Protein AF-A0A803PQ94-F1 (afdb_monomer_lite)

Structure (mmCIF, N/CA/C/O backbone):
data_AF-A0A803PQ94-F1
#
_entry.id   AF-A0A803PQ94-F1
#
loop_
_atom_site.group_PDB
_atom_site.id
_atom_site.type_symbol
_atom_site.label_atom_id
_atom_site.label_alt_id
_atom_site.label_comp_id
_atom_site.label_asym_id
_atom_site.label_entity_id
_atom_site.label_seq_id
_atom_site.pdbx_PDB_ins_code
_atom_site.Cartn_x
_atom_site.Cartn_y
_atom_site.Cartn_z
_atom_site.occupancy
_atom_site.B_iso_or_equiv
_atom_site.auth_seq_id
_atom_site.auth_comp_id
_atom_site.auth_asym_id
_atom_site.auth_atom_id
_atom_site.pdbx_PDB_model_num
ATOM 1 N N . MET A 1 1 ? -10.144 -3.568 -1.773 1.00 89.94 1 MET A N 1
ATOM 2 C CA . MET A 1 1 ? -9.551 -3.354 -0.431 1.00 89.94 1 MET A CA 1
ATOM 3 C C . MET A 1 1 ? -10.478 -2.644 0.558 1.00 89.94 1 MET A C 1
ATOM 5 O O . MET A 1 1 ? -10.658 -3.174 1.640 1.00 89.94 1 MET A O 1
ATOM 9 N N . ILE A 1 2 ? -11.116 -1.509 0.232 1.00 94.25 2 ILE A N 1
ATOM 10 C CA . ILE A 1 2 ? -11.909 -0.751 1.232 1.00 94.25 2 ILE A CA 1
ATOM 11 C C . ILE A 1 2 ? -13.192 -1.451 1.688 1.00 94.25 2 ILE A C 1
ATOM 13 O O . ILE A 1 2 ? -13.470 -1.479 2.880 1.00 94.25 2 ILE A O 1
ATOM 17 N N . GLU A 1 3 ? -13.957 -2.066 0.786 1.00 95.75 3 GLU A N 1
ATOM 18 C CA . GLU A 1 3 ? -15.158 -2.810 1.200 1.00 95.75 3 GLU A CA 1
ATOM 19 C C . GLU A 1 3 ? -14.808 -4.033 2.068 1.00 95.75 3 GLU A C 1
ATOM 21 O O . GLU A 1 3 ? -15.509 -4.327 3.032 1.00 95.75 3 GLU A O 1
ATOM 26 N N . LEU A 1 4 ? -13.662 -4.679 1.810 1.00 95.56 4 LEU A N 1
ATOM 27 C CA . LEU A 1 4 ? -13.120 -5.713 2.697 1.00 95.56 4 LEU A CA 1
ATOM 28 C C . LEU A 1 4 ? -12.785 -5.134 4.078 1.00 95.56 4 LEU A C 1
ATOM 30 O O . LEU A 1 4 ? -13.123 -5.740 5.088 1.00 95.56 4 LEU A O 1
ATOM 34 N N . SER A 1 5 ? -12.180 -3.944 4.139 1.00 96.19 5 SER A N 1
ATOM 35 C CA . SER A 1 5 ? -11.936 -3.250 5.407 1.00 96.19 5 SER A CA 1
ATOM 36 C C . SER A 1 5 ? -13.231 -3.007 6.184 1.00 96.19 5 SER A C 1
ATOM 38 O O . SER A 1 5 ? -13.278 -3.259 7.386 1.00 96.19 5 SER A O 1
ATOM 40 N N . LYS A 1 6 ? -14.303 -2.572 5.509 1.00 97.12 6 LYS A N 1
ATOM 41 C CA . LYS A 1 6 ? -15.617 -2.397 6.146 1.00 97.12 6 LYS A CA 1
ATOM 42 C C . LYS A 1 6 ? -16.155 -3.718 6.690 1.00 97.12 6 LYS A C 1
ATOM 44 O O . LYS A 1 6 ? -16.591 -3.753 7.834 1.00 97.12 6 LYS A O 1
ATOM 49 N N . LEU A 1 7 ? -16.064 -4.798 5.913 1.00 97.75 7 LEU A N 1
ATOM 50 C CA . LEU A 1 7 ? -16.484 -6.132 6.348 1.00 97.75 7 LEU A CA 1
ATOM 51 C C . LEU A 1 7 ? -15.672 -6.635 7.554 1.00 97.75 7 LEU A C 1
ATOM 53 O O . LEU A 1 7 ? -16.225 -7.200 8.489 1.00 97.75 7 LEU A O 1
ATOM 57 N N . ILE A 1 8 ? -14.361 -6.395 7.594 1.00 96.81 8 ILE A N 1
ATOM 58 C CA . ILE A 1 8 ? -13.544 -6.743 8.767 1.00 96.81 8 ILE A CA 1
ATOM 59 C C . ILE A 1 8 ? -14.055 -5.999 10.006 1.00 96.81 8 ILE A C 1
ATOM 61 O O . ILE A 1 8 ? -14.176 -6.599 11.072 1.00 96.81 8 ILE A O 1
ATOM 65 N N . LEU A 1 9 ? -14.405 -4.718 9.870 1.00 96.75 9 LEU A N 1
ATOM 66 C CA . LEU A 1 9 ? -14.915 -3.911 10.979 1.00 96.75 9 LEU A CA 1
ATOM 67 C C . LEU A 1 9 ? -16.307 -4.341 11.459 1.00 96.75 9 LEU A C 1
ATOM 69 O O . LEU A 1 9 ? -16.607 -4.132 12.633 1.00 96.75 9 LEU A O 1
ATOM 73 N N . THR A 1 10 ? -17.136 -4.983 10.625 1.00 97.69 10 THR A N 1
ATOM 74 C CA . THR A 1 10 ? -18.419 -5.537 11.101 1.00 97.69 10 THR A CA 1
ATOM 75 C C . THR A 1 10 ? -18.217 -6.724 12.038 1.00 97.69 10 THR A C 1
ATOM 77 O O . THR A 1 10 ? -19.013 -6.921 12.951 1.00 97.69 10 THR A O 1
ATOM 80 N N . HIS A 1 11 ? -17.149 -7.503 11.845 1.00 97.12 11 HIS A N 1
ATOM 81 C CA . HIS A 1 11 ? -16.813 -8.642 12.708 1.00 97.12 11 HIS A CA 1
ATOM 82 C C . HIS A 1 11 ? -15.859 -8.272 13.855 1.00 97.12 11 HIS A C 1
ATOM 84 O O . HIS A 1 11 ? -15.885 -8.901 14.913 1.00 97.12 11 HIS A O 1
ATOM 90 N N . HIS A 1 12 ? -15.034 -7.241 13.666 1.00 96.44 12 HIS A N 1
ATOM 91 C CA . HIS A 1 12 ? -14.013 -6.796 14.614 1.00 96.44 12 HIS A CA 1
ATOM 92 C C . HIS A 1 12 ? -14.044 -5.266 14.791 1.00 96.44 12 HIS A C 1
ATOM 94 O O . HIS A 1 12 ? -13.125 -4.570 14.354 1.00 96.44 12 HIS A O 1
ATOM 100 N N . PRO A 1 13 ? -15.073 -4.715 15.463 1.00 95.94 13 PRO A N 1
ATOM 101 C CA . PRO A 1 13 ? -15.300 -3.267 15.539 1.00 95.94 13 PRO A CA 1
ATOM 102 C C . PRO A 1 13 ? -14.226 -2.497 16.321 1.00 95.94 13 PRO A C 1
ATOM 104 O O . PRO A 1 13 ? -14.119 -1.282 16.192 1.00 95.94 13 PRO A O 1
ATOM 107 N N . THR A 1 14 ? -13.416 -3.184 17.130 1.00 95.31 14 THR A N 1
ATOM 108 C CA . THR A 1 14 ? -12.309 -2.582 17.889 1.00 95.31 14 THR A CA 1
ATOM 109 C C . THR A 1 14 ? -11.019 -2.454 17.080 1.00 95.31 14 THR A C 1
ATOM 111 O O . THR A 1 14 ? -10.038 -1.898 17.577 1.00 95.31 14 THR A O 1
ATOM 114 N N . PHE A 1 15 ? -10.974 -2.980 15.853 1.00 95.31 15 PHE A N 1
ATOM 115 C CA . PHE A 1 15 ? -9.787 -2.882 15.011 1.00 95.31 15 PHE A CA 1
ATOM 116 C C . PHE A 1 15 ? -9.656 -1.486 14.400 1.00 95.31 15 PHE A C 1
ATOM 118 O O . PHE A 1 15 ? -10.633 -0.823 14.060 1.00 95.31 15 PHE A O 1
ATOM 125 N N . SER A 1 16 ? -8.406 -1.065 14.213 1.00 96.25 16 SER A N 1
ATOM 126 C CA . SER A 1 16 ? -8.054 0.053 13.342 1.00 96.25 16 SER A CA 1
ATOM 127 C C . SER A 1 16 ? -7.423 -0.514 12.078 1.00 96.25 16 SER A C 1
ATOM 129 O O . SER A 1 16 ? -6.584 -1.414 12.145 1.00 96.25 16 SER A O 1
ATOM 131 N N . ILE A 1 17 ? -7.798 0.034 10.929 1.00 97.44 17 ILE A N 1
ATOM 132 C CA . ILE A 1 17 ? -7.306 -0.378 9.617 1.00 97.44 17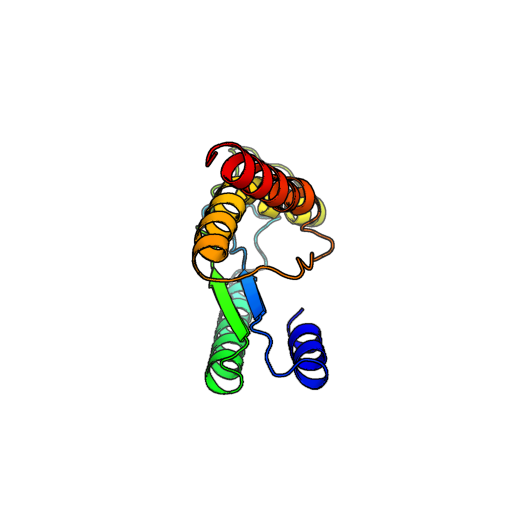 ILE A CA 1
ATOM 133 C C . ILE A 1 17 ? -6.480 0.765 9.038 1.00 97.44 17 ILE A C 1
ATOM 135 O O . ILE A 1 17 ? -6.965 1.885 8.911 1.00 97.44 17 ILE A O 1
ATOM 139 N N . ASN A 1 18 ? -5.230 0.479 8.682 1.00 96.88 18 ASN A N 1
ATOM 140 C CA . ASN A 1 18 ? -4.351 1.422 7.999 1.00 96.88 18 ASN A CA 1
ATOM 141 C C . ASN A 1 18 ? -4.256 1.011 6.528 1.00 96.88 18 ASN A C 1
ATOM 143 O O . ASN A 1 18 ? -3.684 -0.028 6.207 1.00 96.88 18 ASN A O 1
ATOM 147 N N . VAL A 1 19 ? -4.848 1.811 5.648 1.00 96.81 19 VAL A N 1
ATOM 148 C CA . VAL A 1 19 ? -4.783 1.643 4.197 1.00 96.81 19 VAL A CA 1
ATOM 149 C C . VAL A 1 19 ? -3.590 2.431 3.687 1.00 96.81 19 VAL A C 1
ATOM 151 O O . VAL A 1 19 ? -3.552 3.656 3.798 1.00 96.81 19 VAL A O 1
ATOM 154 N N . VAL A 1 20 ? -2.624 1.723 3.117 1.00 95.75 20 VAL A N 1
ATOM 155 C CA . VAL A 1 20 ? -1.444 2.326 2.500 1.00 95.75 20 VAL A CA 1
ATOM 156 C C . VAL A 1 20 ? -1.714 2.519 1.011 1.00 95.75 20 VAL A C 1
ATOM 158 O O . VAL A 1 20 ? -2.127 1.583 0.329 1.00 95.75 20 VAL A O 1
ATOM 161 N N . ILE A 1 21 ? -1.510 3.737 0.517 1.00 94.12 21 ILE A N 1
ATOM 162 C CA . ILE A 1 21 ? -1.715 4.112 -0.881 1.00 94.12 21 ILE A CA 1
ATOM 163 C C . ILE A 1 21 ? -0.356 4.393 -1.515 1.0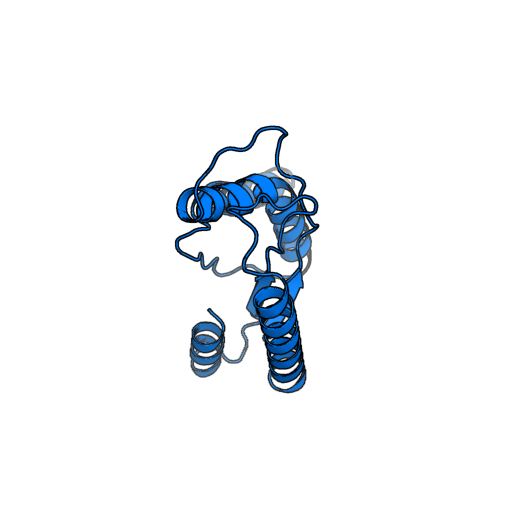0 94.12 21 ILE A C 1
ATOM 165 O O . ILE A 1 21 ? 0.405 5.238 -1.039 1.00 94.12 21 ILE A O 1
ATOM 169 N N . ILE A 1 22 ? -0.084 3.710 -2.623 1.00 91.56 22 ILE A N 1
ATOM 170 C CA . ILE A 1 22 ? 1.054 3.992 -3.496 1.00 91.56 22 ILE A CA 1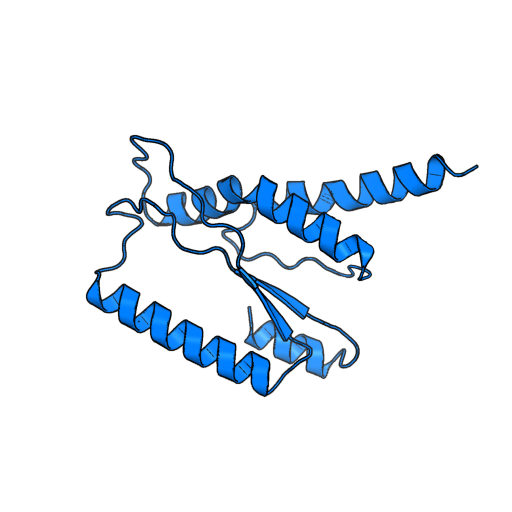
ATOM 171 C C . ILE A 1 22 ? 0.554 4.899 -4.620 1.00 91.56 22 ILE A C 1
ATOM 173 O O . ILE A 1 22 ? -0.358 4.540 -5.363 1.00 91.56 22 ILE A O 1
ATOM 177 N N . GLY A 1 23 ? 1.113 6.106 -4.693 1.00 87.19 23 GLY A N 1
ATOM 178 C CA . GLY A 1 23 ? 0.793 7.076 -5.737 1.00 87.19 23 GLY A CA 1
ATOM 179 C C . GLY A 1 23 ? 1.492 6.774 -7.062 1.00 87.19 23 GLY A C 1
ATOM 180 O O . GLY A 1 23 ? 2.394 5.939 -7.140 1.00 87.19 23 GLY A O 1
ATOM 181 N N . LEU A 1 24 ? 1.094 7.504 -8.107 1.00 85.81 24 LEU A N 1
ATOM 182 C CA . LEU A 1 24 ? 1.808 7.488 -9.382 1.00 85.81 24 LEU A CA 1
ATOM 183 C C . LEU A 1 24 ? 3.248 7.998 -9.200 1.00 85.81 24 LEU A C 1
ATOM 185 O O . LEU A 1 24 ? 3.469 8.899 -8.391 1.00 85.81 24 LEU A O 1
ATOM 189 N N . PRO A 1 25 ? 4.221 7.473 -9.962 1.00 88.19 25 PRO A N 1
ATOM 190 C CA . PRO A 1 25 ? 5.579 7.999 -9.958 1.00 88.19 25 PRO A CA 1
ATOM 191 C C . PRO A 1 25 ? 5.646 9.473 -10.373 1.00 88.19 25 PRO A C 1
ATOM 193 O O . PRO A 1 25 ? 4.809 9.953 -11.137 1.00 88.19 25 PRO A O 1
ATOM 196 N N . ALA A 1 26 ? 6.700 10.168 -9.943 1.00 88.12 26 ALA A N 1
ATOM 197 C CA . ALA A 1 26 ? 6.960 11.566 -10.303 1.00 88.12 26 ALA A CA 1
ATOM 198 C C . ALA A 1 26 ? 7.194 11.776 -11.807 1.00 88.12 26 ALA A C 1
ATOM 200 O O . ALA A 1 26 ? 6.914 12.841 -12.353 1.00 88.12 26 ALA A O 1
ATOM 201 N N . ASN A 1 27 ? 7.726 10.751 -12.465 1.00 87.25 27 ASN A N 1
ATOM 202 C CA . ASN A 1 27 ? 8.077 10.708 -13.876 1.00 87.25 27 ASN A CA 1
ATOM 203 C C . ASN A 1 27 ? 7.375 9.510 -14.547 1.00 87.25 27 ASN A C 1
ATOM 205 O O . ASN A 1 27 ? 8.021 8.506 -14.858 1.00 87.25 27 ASN A O 1
ATOM 209 N N . PRO A 1 28 ? 6.046 9.563 -14.737 1.00 78.44 28 PRO A N 1
ATOM 210 C CA . PRO A 1 28 ? 5.315 8.438 -15.299 1.00 78.44 28 PRO A CA 1
ATOM 211 C C . PRO A 1 28 ? 5.729 8.206 -16.759 1.00 78.44 28 PRO A C 1
ATOM 213 O O . PRO A 1 28 ? 5.845 9.144 -17.549 1.00 78.44 28 PRO A O 1
ATOM 216 N N . THR A 1 29 ? 5.938 6.944 -17.131 1.00 79.44 29 THR A N 1
ATOM 217 C CA . THR A 1 29 ? 6.093 6.546 -18.537 1.00 79.44 29 THR A CA 1
ATOM 218 C C . THR A 1 29 ? 4.734 6.577 -19.239 1.00 79.44 29 THR A C 1
ATOM 220 O O . THR A 1 29 ? 3.697 6.530 -18.584 1.00 79.44 29 THR A O 1
ATOM 223 N N . ALA A 1 30 ? 4.704 6.589 -20.576 1.00 74.19 30 ALA A N 1
ATOM 224 C CA . ALA A 1 30 ? 3.443 6.497 -21.323 1.00 74.19 30 ALA A CA 1
ATOM 225 C C . ALA A 1 30 ? 2.637 5.225 -20.979 1.00 74.19 30 ALA A C 1
ATOM 227 O O . ALA A 1 30 ? 1.414 5.259 -20.982 1.00 74.19 30 ALA A O 1
ATOM 228 N N . ALA A 1 31 ? 3.318 4.128 -20.625 1.00 72.50 31 ALA A N 1
ATOM 229 C CA . ALA A 1 31 ? 2.686 2.892 -20.160 1.00 72.50 31 ALA A CA 1
ATOM 230 C C . ALA A 1 31 ? 2.152 2.987 -18.716 1.00 72.50 31 ALA A C 1
ATOM 232 O O . ALA A 1 31 ? 1.184 2.310 -18.381 1.00 72.50 31 ALA A O 1
ATOM 233 N N . ALA A 1 32 ? 2.751 3.837 -17.871 1.00 66.81 32 ALA A N 1
ATOM 234 C CA . ALA A 1 32 ? 2.253 4.150 -16.527 1.00 66.81 32 ALA A CA 1
ATOM 235 C C . ALA A 1 32 ? 1.167 5.244 -16.533 1.00 66.81 32 ALA A C 1
ATOM 237 O O . ALA A 1 32 ? 0.424 5.397 -15.564 1.00 66.81 32 ALA A O 1
ATOM 238 N N . ALA A 1 33 ? 1.093 6.041 -17.600 1.00 63.91 33 ALA A N 1
ATOM 239 C CA . ALA A 1 33 ? 0.176 7.159 -17.728 1.00 63.91 33 ALA A CA 1
ATOM 240 C C . ALA A 1 33 ? -1.147 6.707 -18.363 1.00 63.91 33 ALA A C 1
ATOM 242 O O . ALA A 1 33 ? -1.262 6.543 -19.574 1.00 63.91 33 ALA A O 1
ATOM 243 N N . THR A 1 34 ? -2.198 6.581 -17.553 1.00 60.38 34 THR A N 1
ATOM 244 C CA . THR A 1 34 ? -3.574 6.653 -18.076 1.00 60.38 34 THR A CA 1
ATOM 245 C C . THR A 1 34 ? -3.811 8.024 -18.728 1.00 60.38 34 THR A C 1
ATOM 247 O O . THR A 1 34 ? -3.246 9.006 -18.232 1.00 60.38 34 THR A O 1
ATOM 250 N N . PRO A 1 35 ? -4.644 8.137 -19.786 1.00 56.84 35 PRO A N 1
ATOM 251 C CA . PRO A 1 35 ? -4.872 9.400 -20.493 1.00 56.84 35 PRO A CA 1
ATOM 252 C C . PRO A 1 35 ? -5.151 10.559 -19.524 1.00 56.84 35 PRO A C 1
ATOM 254 O O . PRO A 1 35 ? -5.908 10.403 -18.569 1.00 56.84 35 PRO A O 1
ATOM 257 N N . VAL A 1 36 ? -4.510 11.710 -19.749 1.00 54.50 36 VAL A N 1
ATOM 258 C CA . VAL A 1 36 ? -4.383 12.839 -18.795 1.00 54.50 36 VAL A CA 1
ATOM 259 C C . VAL A 1 36 ? -5.728 13.368 -18.269 1.00 54.50 36 VAL A C 1
ATOM 261 O O . VAL A 1 36 ? -5.846 13.801 -17.125 1.00 54.50 36 VAL A O 1
ATOM 264 N N . ASN A 1 37 ? -6.764 13.309 -19.094 1.00 51.38 37 ASN A N 1
ATOM 265 C CA . ASN A 1 37 ? -8.143 13.646 -18.756 1.00 51.38 37 ASN A CA 1
ATOM 266 C C . ASN A 1 37 ? -8.792 12.585 -17.850 1.00 51.38 37 ASN A C 1
ATOM 268 O O . ASN A 1 37 ? -9.431 12.924 -16.859 1.00 51.38 37 ASN A O 1
ATOM 272 N N . THR A 1 38 ? -8.555 11.303 -18.114 1.00 54.53 38 THR A N 1
ATOM 273 C CA . THR A 1 38 ? -9.065 10.195 -17.296 1.00 54.53 38 THR A CA 1
ATOM 274 C C . THR A 1 38 ? -8.331 10.089 -15.955 1.00 54.53 38 THR A C 1
ATOM 276 O O . THR A 1 38 ? -8.954 9.808 -14.936 1.00 54.53 38 THR A O 1
ATOM 279 N N . SER A 1 39 ? -7.024 10.365 -15.914 1.00 60.72 39 SER A N 1
ATOM 280 C CA . SER A 1 39 ? -6.220 10.298 -14.683 1.00 60.72 39 SER A CA 1
ATOM 281 C C . SER A 1 39 ? -6.572 11.406 -13.685 1.00 60.72 39 SER A C 1
ATOM 283 O O . SER A 1 39 ? -6.637 11.165 -12.474 1.00 60.72 39 SER A O 1
ATOM 285 N N . LYS A 1 40 ? -6.883 12.614 -14.172 1.00 63.62 40 LYS A N 1
ATOM 286 C CA . LYS A 1 40 ? -7.350 13.724 -13.332 1.00 63.62 40 LYS A CA 1
ATOM 287 C C . LYS A 1 40 ? -8.734 13.445 -12.736 1.00 63.62 40 LYS A C 1
ATOM 289 O O . LYS A 1 40 ? -8.945 13.663 -11.544 1.00 63.62 40 LYS A O 1
ATOM 294 N N . ASP A 1 41 ? -9.650 12.891 -13.523 1.00 62.09 41 ASP A N 1
ATOM 295 C CA . ASP A 1 41 ? -10.985 12.548 -13.031 1.00 62.09 41 ASP A CA 1
ATOM 296 C C . ASP A 1 41 ? -10.941 11.373 -12.043 1.00 62.09 41 ASP A C 1
ATOM 298 O O . ASP A 1 41 ? -11.536 11.459 -10.965 1.00 62.09 41 ASP A O 1
ATOM 302 N N . ILE A 1 42 ? -10.157 10.326 -12.332 1.00 67.25 42 ILE A N 1
ATOM 303 C CA . ILE A 1 42 ? -9.943 9.189 -11.420 1.00 67.25 42 ILE A CA 1
ATOM 304 C C . ILE A 1 42 ? -9.297 9.645 -10.107 1.00 67.25 42 ILE A C 1
ATOM 306 O O . ILE A 1 42 ? -9.763 9.252 -9.035 1.00 67.25 42 ILE A O 1
ATOM 310 N N . SER A 1 43 ? -8.264 10.491 -10.157 1.00 74.75 43 SER A N 1
ATOM 311 C CA . SER A 1 43 ? -7.619 11.015 -8.943 1.00 74.75 43 SER A CA 1
ATOM 312 C C . SER A 1 43 ? -8.576 11.884 -8.121 1.00 74.75 43 SER A C 1
ATOM 314 O O . SER A 1 43 ? -8.641 11.728 -6.900 1.00 74.75 43 SER A O 1
ATOM 316 N N . SER A 1 44 ? -9.397 12.717 -8.769 1.00 80.69 44 SER A N 1
ATOM 317 C CA . SER A 1 44 ? -10.398 13.540 -8.079 1.00 80.69 44 SER A CA 1
ATOM 318 C C . SER A 1 44 ? -11.506 12.705 -7.421 1.00 80.69 44 SER A C 1
ATOM 320 O O . SER A 1 44 ? -11.892 12.972 -6.281 1.00 80.69 44 SER A O 1
ATOM 322 N N . ASN A 1 45 ? -11.988 11.658 -8.095 1.00 84.50 45 ASN A N 1
ATOM 323 C CA . ASN A 1 45 ? -13.017 10.768 -7.561 1.00 84.50 45 ASN A CA 1
ATOM 324 C C . ASN A 1 45 ? -12.471 9.901 -6.426 1.00 84.50 45 ASN A C 1
ATOM 326 O O . ASN A 1 45 ? -13.142 9.728 -5.407 1.00 84.50 45 ASN A O 1
ATOM 330 N N . SER A 1 46 ? -11.231 9.426 -6.557 1.00 86.56 46 SER A N 1
ATOM 331 C CA . SER A 1 46 ? -10.542 8.684 -5.499 1.00 86.56 46 SER A CA 1
ATOM 332 C C . SER A 1 46 ? -10.353 9.553 -4.256 1.00 86.56 46 SER A C 1
ATOM 334 O O . SER A 1 46 ? -10.653 9.108 -3.150 1.00 86.56 46 SER A O 1
ATOM 336 N N . ALA A 1 47 ? -9.947 10.817 -4.423 1.00 89.69 47 ALA A N 1
ATOM 337 C CA . ALA A 1 47 ? -9.805 11.759 -3.314 1.00 89.69 47 ALA A CA 1
ATOM 338 C C . ALA A 1 47 ? -11.142 12.026 -2.602 1.00 89.69 47 ALA A C 1
ATOM 340 O O . ALA A 1 47 ? -11.193 11.994 -1.372 1.00 89.69 47 ALA A O 1
ATOM 341 N N . LYS A 1 48 ? -12.236 12.223 -3.354 1.00 93.75 48 LYS A N 1
ATOM 342 C CA . LYS A 1 48 ? -13.585 12.374 -2.778 1.00 93.75 48 LYS A CA 1
ATOM 343 C C . LYS A 1 48 ? -13.997 11.136 -1.990 1.00 93.75 48 LYS A C 1
ATOM 345 O O . LYS A 1 48 ? -14.437 11.265 -0.853 1.00 93.75 48 LYS A O 1
ATOM 350 N N . TYR A 1 49 ? -13.809 9.947 -2.559 1.00 93.88 49 TYR A N 1
ATOM 351 C CA . TYR A 1 49 ? -14.136 8.694 -1.883 1.00 93.88 49 TYR A CA 1
ATOM 352 C C . TYR A 1 49 ? -13.327 8.517 -0.590 1.00 93.88 49 TYR A C 1
ATOM 354 O O . TYR A 1 49 ? -13.903 8.233 0.459 1.00 93.88 49 TYR A O 1
ATOM 362 N N . ILE A 1 50 ? -12.015 8.766 -0.625 1.00 94.56 50 ILE A N 1
ATOM 363 C CA . ILE A 1 50 ? -11.145 8.716 0.561 1.00 94.56 50 ILE A CA 1
ATOM 364 C C . ILE A 1 50 ? -11.605 9.711 1.630 1.00 94.56 50 ILE A C 1
ATOM 366 O O . ILE A 1 50 ? -11.668 9.350 2.807 1.00 94.56 50 ILE A O 1
ATOM 370 N N . ALA A 1 51 ? -11.970 10.936 1.241 1.00 95.62 51 ALA A N 1
ATOM 371 C CA . ALA A 1 51 ? -12.487 11.940 2.166 1.00 95.62 51 ALA A CA 1
ATOM 372 C C . ALA A 1 51 ? -13.811 11.493 2.806 1.00 95.62 51 ALA A C 1
ATOM 374 O O . ALA A 1 51 ? -13.968 11.592 4.023 1.00 95.62 51 ALA A O 1
ATOM 375 N N . THR A 1 52 ? -14.734 10.932 2.018 1.00 97.50 52 THR A N 1
ATOM 376 C CA . THR A 1 52 ? -15.994 10.379 2.528 1.00 97.50 52 THR A CA 1
ATOM 377 C C . THR A 1 52 ? -15.750 9.247 3.522 1.00 97.50 52 THR A C 1
ATOM 379 O O . THR A 1 52 ? -16.333 9.262 4.606 1.00 97.50 52 THR A O 1
ATOM 382 N N . ILE A 1 53 ? -14.878 8.284 3.207 1.00 97.62 53 ILE A N 1
ATOM 383 C CA . ILE A 1 53 ? -14.573 7.179 4.128 1.00 97.62 53 ILE A CA 1
ATOM 384 C C . ILE A 1 53 ? -13.890 7.696 5.397 1.00 97.62 53 ILE A C 1
ATOM 386 O O . ILE A 1 53 ? -14.294 7.311 6.487 1.00 97.62 53 ILE A O 1
ATOM 390 N N . SER A 1 54 ? -12.930 8.615 5.279 1.00 96.56 54 SER A N 1
ATOM 391 C CA . SER A 1 54 ? -12.242 9.197 6.442 1.00 96.56 54 SER A CA 1
ATOM 392 C C . SER A 1 54 ? -13.207 9.939 7.375 1.00 96.56 54 SER A C 1
ATOM 394 O O . SER A 1 54 ? -13.042 9.891 8.591 1.00 96.56 54 SER A O 1
ATOM 396 N N . ALA A 1 55 ? -14.231 10.600 6.820 1.00 97.19 55 ALA A N 1
ATOM 397 C CA . ALA A 1 55 ? -15.250 11.304 7.597 1.00 97.19 55 ALA A CA 1
ATOM 398 C C . ALA A 1 55 ? -16.290 10.364 8.231 1.00 97.19 55 ALA A C 1
ATOM 400 O O . ALA A 1 55 ? -16.806 10.657 9.306 1.00 97.19 55 ALA A O 1
ATOM 401 N N . THR A 1 56 ? -16.618 9.250 7.572 1.00 97.75 56 THR A N 1
ATOM 402 C CA . THR A 1 56 ? -17.707 8.350 7.999 1.00 97.75 56 THR A CA 1
ATOM 403 C C . THR A 1 56 ? -17.231 7.140 8.802 1.00 97.75 56 THR A C 1
ATOM 405 O O . THR A 1 56 ? -18.006 6.590 9.580 1.00 97.75 56 THR A O 1
ATOM 408 N N . ILE A 1 57 ? -15.972 6.719 8.643 1.00 97.38 57 ILE A N 1
ATOM 409 C CA . ILE A 1 57 ? -15.399 5.516 9.264 1.00 97.38 57 ILE A CA 1
ATOM 410 C C . ILE A 1 57 ? -13.981 5.831 9.785 1.00 97.38 57 ILE A C 1
ATOM 412 O O . ILE A 1 57 ? -12.990 5.436 9.170 1.00 97.38 57 ILE A O 1
ATOM 416 N N . PRO A 1 58 ? -13.843 6.515 10.937 1.00 95.69 58 PRO A N 1
ATOM 417 C CA . PRO A 1 58 ? -12.547 6.995 11.441 1.00 95.69 58 PRO A CA 1
ATOM 418 C C . PRO A 1 58 ? -11.570 5.879 11.858 1.00 95.69 58 PRO A C 1
ATOM 420 O O . PRO A 1 58 ? -10.382 6.135 12.067 1.00 95.69 58 PRO A O 1
ATOM 423 N N . SER A 1 59 ? -12.043 4.635 11.984 1.00 96.94 59 SER A N 1
ATOM 424 C CA . SER A 1 59 ? -11.192 3.458 12.194 1.00 96.94 59 SER A CA 1
ATOM 425 C C . SER A 1 59 ? -10.437 3.031 10.930 1.00 96.94 59 SER A C 1
ATOM 427 O O . SER A 1 59 ? -9.465 2.284 11.045 1.00 96.94 59 SER A O 1
ATOM 429 N N . ILE A 1 60 ? -10.829 3.513 9.743 1.00 97.69 60 ILE A N 1
ATOM 430 C CA . ILE A 1 60 ? -10.076 3.358 8.494 1.00 97.69 60 ILE A CA 1
ATOM 431 C C . ILE A 1 60 ? -9.247 4.625 8.270 1.00 97.69 60 ILE A C 1
ATOM 433 O O . ILE A 1 60 ? -9.781 5.702 8.020 1.00 97.69 60 ILE A O 1
ATOM 437 N N . LYS A 1 61 ? -7.923 4.486 8.334 1.00 96.81 61 LYS A N 1
ATOM 438 C CA . LYS A 1 61 ? -6.960 5.575 8.141 1.00 96.81 61 LYS A CA 1
ATOM 439 C C . LYS A 1 61 ? -6.204 5.372 6.839 1.00 96.81 61 LYS A C 1
ATOM 441 O O . LYS A 1 61 ? -5.751 4.264 6.566 1.00 96.81 61 LYS A O 1
ATOM 446 N N . PHE A 1 62 ? -6.043 6.435 6.063 1.00 96.75 62 PHE A N 1
ATOM 447 C CA . PHE A 1 62 ? -5.336 6.403 4.786 1.00 96.75 62 PHE A CA 1
ATOM 448 C C . PHE A 1 62 ? -3.964 7.054 4.913 1.00 96.75 62 PHE A C 1
ATOM 450 O O . PHE A 1 62 ? -3.842 8.135 5.486 1.00 96.75 62 PHE A O 1
ATOM 457 N N . HIS A 1 63 ? -2.950 6.408 4.344 1.00 95.25 63 HIS A N 1
ATOM 458 C CA . HIS A 1 63 ? -1.562 6.858 4.391 1.00 95.25 63 HIS A CA 1
ATOM 459 C C . HIS A 1 63 ? -0.967 6.790 2.993 1.00 95.25 63 HIS A C 1
ATOM 461 O O . HIS A 1 63 ? -0.875 5.710 2.413 1.00 95.25 63 HIS A O 1
ATOM 467 N N . TYR A 1 64 ? -0.570 7.933 2.446 1.00 94.94 64 TYR A N 1
ATOM 468 C CA . TYR A 1 64 ? 0.144 7.977 1.175 1.00 94.94 64 TYR A CA 1
ATOM 469 C C . TYR A 1 64 ? 1.628 7.742 1.425 1.00 94.94 64 TYR A C 1
ATOM 471 O O . TYR A 1 64 ? 2.235 8.443 2.238 1.00 94.94 64 TYR A O 1
ATOM 479 N N . LEU A 1 65 ? 2.213 6.774 0.723 1.00 95.19 65 LEU A N 1
ATOM 480 C CA . LEU A 1 65 ? 3.664 6.647 0.709 1.00 95.19 65 LEU A CA 1
ATOM 481 C C . LEU A 1 65 ? 4.289 7.787 -0.109 1.00 95.19 65 LEU A C 1
ATOM 483 O O . LEU A 1 65 ? 3.643 8.322 -1.017 1.00 95.19 65 LEU A O 1
ATOM 487 N N . PRO A 1 66 ? 5.550 8.153 0.183 1.00 94.69 66 PRO A N 1
ATOM 488 C CA . PRO A 1 66 ? 6.309 9.076 -0.641 1.00 94.69 66 PRO A CA 1
ATOM 489 C C . PRO A 1 66 ? 6.293 8.677 -2.120 1.00 94.69 66 PRO A C 1
ATOM 491 O O . PRO A 1 66 ? 6.374 7.497 -2.484 1.00 94.69 66 PRO A O 1
ATOM 494 N N . GLN A 1 67 ? 6.206 9.694 -2.974 1.00 91.25 67 GLN A N 1
ATOM 495 C CA . GLN A 1 67 ? 6.264 9.523 -4.416 1.00 91.25 67 GLN A CA 1
ATOM 496 C C . GLN A 1 67 ? 7.656 9.029 -4.823 1.00 91.25 67 GLN A C 1
ATOM 498 O O . GLN A 1 67 ? 8.665 9.575 -4.378 1.00 91.25 67 GLN A O 1
ATOM 503 N N . ILE A 1 68 ? 7.706 8.009 -5.679 1.00 92.75 68 ILE A N 1
ATOM 504 C CA . ILE A 1 68 ? 8.960 7.459 -6.206 1.00 92.75 68 ILE A CA 1
ATOM 505 C C . ILE A 1 68 ? 9.230 7.965 -7.618 1.00 92.75 68 ILE A C 1
ATOM 507 O O . ILE A 1 68 ? 8.333 8.440 -8.319 1.00 92.75 68 ILE A O 1
ATOM 511 N N . THR A 1 69 ? 10.480 7.826 -8.035 1.00 92.81 69 THR A N 1
ATOM 512 C CA . THR A 1 69 ? 10.928 8.110 -9.395 1.00 92.81 69 THR A CA 1
ATOM 513 C C . THR A 1 69 ? 11.276 6.788 -10.060 1.00 92.81 69 THR A C 1
ATOM 515 O O . THR A 1 69 ? 12.015 5.982 -9.495 1.00 92.81 69 THR A O 1
ATOM 518 N N . LEU A 1 70 ? 10.744 6.552 -11.255 1.00 92.44 70 LEU A N 1
ATOM 519 C CA . LEU A 1 70 ? 11.119 5.402 -12.064 1.00 92.44 70 LEU A CA 1
ATOM 520 C C . LEU A 1 70 ? 12.551 5.571 -12.588 1.00 92.44 70 LEU A C 1
ATOM 522 O O . LEU A 1 70 ? 12.914 6.683 -12.994 1.00 92.44 70 LEU A O 1
ATOM 526 N N . PRO A 1 71 ? 13.350 4.490 -12.642 1.00 90.81 71 PRO A N 1
ATOM 527 C CA . PRO A 1 71 ? 14.650 4.513 -13.292 1.00 90.81 71 PRO A CA 1
ATOM 528 C C . PRO A 1 71 ? 14.559 5.023 -14.740 1.00 90.81 71 PRO A C 1
ATOM 530 O O . PRO A 1 71 ? 13.577 4.728 -15.439 1.00 90.81 71 PRO A O 1
ATOM 533 N N . PRO A 1 72 ? 15.579 5.755 -15.226 1.00 85.50 72 PRO A N 1
ATOM 534 C CA . PRO A 1 72 ? 15.662 6.130 -16.632 1.00 85.50 72 PRO A CA 1
ATOM 535 C C . PRO A 1 72 ? 15.536 4.896 -17.532 1.00 85.50 72 PRO A C 1
ATOM 537 O O . PRO A 1 72 ? 16.051 3.831 -17.201 1.00 85.50 72 PRO A O 1
ATOM 540 N N . ASN A 1 73 ? 14.874 5.044 -18.680 1.00 84.06 73 ASN A N 1
ATOM 541 C CA . ASN A 1 73 ? 14.690 3.975 -19.673 1.00 84.06 73 ASN A CA 1
ATOM 542 C C . ASN A 1 73 ? 13.860 2.766 -19.193 1.00 84.06 73 ASN A C 1
ATOM 544 O O . ASN A 1 73 ? 13.973 1.679 -19.759 1.00 84.06 73 ASN A O 1
ATOM 548 N N . THR A 1 74 ? 12.998 2.936 -18.184 1.00 87.94 74 THR A N 1
ATOM 549 C CA . THR A 1 74 ? 12.014 1.905 -17.814 1.00 87.94 74 THR A CA 1
ATOM 550 C C . THR A 1 74 ? 11.085 1.622 -19.005 1.00 87.94 74 THR A C 1
ATOM 552 O O . THR A 1 74 ? 10.285 2.474 -19.389 1.00 87.94 74 THR A O 1
ATOM 555 N N . THR A 1 75 ? 11.183 0.422 -19.584 1.00 87.00 75 THR A N 1
ATOM 556 C CA . THR A 1 75 ? 10.431 -0.034 -20.776 1.00 87.00 75 THR A CA 1
ATOM 557 C C . THR A 1 75 ? 9.415 -1.131 -20.441 1.00 87.00 75 THR A C 1
ATOM 559 O O . THR A 1 75 ? 9.143 -2.025 -21.235 1.00 87.00 75 THR A O 1
ATOM 562 N N . LEU A 1 76 ? 8.852 -1.067 -19.236 1.00 90.19 76 LEU A N 1
ATOM 563 C CA . LEU A 1 76 ? 7.884 -2.038 -18.736 1.00 90.19 76 LEU A CA 1
ATOM 564 C C . LEU A 1 76 ? 6.464 -1.737 -19.234 1.00 90.19 76 LEU A C 1
ATOM 566 O O . LEU A 1 76 ? 6.076 -0.572 -19.370 1.00 90.19 76 LEU A O 1
ATOM 570 N N . GLY A 1 77 ? 5.692 -2.797 -19.478 1.00 88.94 77 GLY A N 1
ATOM 571 C CA . GLY A 1 77 ? 4.268 -2.703 -19.773 1.00 88.94 77 GLY A CA 1
ATOM 572 C C . GLY A 1 77 ? 3.435 -2.385 -18.522 1.00 88.94 77 GLY A C 1
ATOM 573 O O . GLY A 1 77 ? 3.955 -2.381 -17.404 1.00 88.94 77 GLY A O 1
ATOM 574 N N . PRO A 1 78 ? 2.130 -2.096 -18.676 1.00 86.56 78 PRO A N 1
ATOM 575 C CA . PRO A 1 78 ? 1.271 -1.700 -17.557 1.00 86.56 78 PRO A CA 1
ATOM 576 C C . PRO A 1 78 ? 1.180 -2.743 -16.433 1.00 86.56 78 PRO A C 1
ATOM 578 O O . PRO A 1 78 ? 1.118 -2.376 -15.262 1.00 86.56 78 PRO A O 1
ATOM 581 N N . VAL A 1 79 ? 1.187 -4.037 -16.774 1.00 89.81 79 VAL A N 1
ATOM 582 C CA . VAL A 1 79 ? 1.102 -5.126 -15.787 1.00 89.81 79 VAL A CA 1
ATOM 583 C C . VAL A 1 79 ? 2.407 -5.234 -15.008 1.00 89.81 79 VAL A C 1
ATOM 585 O O . VAL A 1 79 ? 2.383 -5.278 -13.780 1.00 89.81 79 VAL A O 1
ATOM 588 N N . GLU A 1 80 ? 3.546 -5.208 -15.698 1.00 92.19 80 GLU A N 1
ATOM 589 C CA . GLU A 1 80 ? 4.866 -5.250 -15.071 1.00 92.19 80 GLU A CA 1
ATOM 590 C C . GLU A 1 80 ? 5.105 -4.017 -14.195 1.00 92.19 80 GLU A C 1
ATOM 592 O O . GLU A 1 80 ? 5.633 -4.134 -13.091 1.00 92.19 80 GLU A O 1
ATOM 597 N N . LEU A 1 81 ? 4.656 -2.838 -14.639 1.00 91.44 81 LEU A N 1
ATOM 598 C CA . LEU A 1 81 ? 4.669 -1.616 -13.833 1.00 91.44 81 LEU A CA 1
ATOM 599 C C . LEU A 1 81 ? 3.818 -1.748 -12.566 1.00 91.44 81 LEU A C 1
ATOM 601 O O . LEU A 1 81 ? 4.201 -1.199 -11.531 1.00 91.44 81 LEU A O 1
ATOM 605 N N . GLY A 1 82 ? 2.716 -2.499 -12.635 1.00 91.06 82 GLY A N 1
ATOM 606 C CA . GLY A 1 82 ? 1.869 -2.826 -11.492 1.00 91.06 82 GLY A CA 1
ATOM 607 C C . GLY A 1 82 ? 2.644 -3.481 -10.351 1.00 91.06 82 GLY A C 1
ATOM 608 O O . GLY A 1 82 ? 2.458 -3.076 -9.215 1.00 91.06 82 GLY A O 1
ATOM 609 N N . PHE A 1 83 ? 3.564 -4.405 -10.645 1.00 93.56 83 PHE A N 1
ATOM 610 C CA . PHE A 1 83 ? 4.445 -5.038 -9.647 1.00 93.56 83 PHE A CA 1
ATOM 611 C C . PHE A 1 83 ? 5.694 -4.204 -9.333 1.00 93.56 83 PHE A C 1
ATOM 613 O O . PHE A 1 83 ? 6.163 -4.116 -8.191 1.00 93.56 83 PHE A O 1
ATOM 620 N N . PHE A 1 84 ? 6.255 -3.562 -10.357 1.00 93.75 84 PHE A N 1
ATOM 621 C CA . PHE A 1 84 ? 7.514 -2.842 -10.234 1.00 93.75 84 PHE A CA 1
ATOM 622 C C . PHE A 1 84 ? 7.388 -1.589 -9.360 1.00 93.75 84 PHE A C 1
ATOM 624 O O . PHE A 1 84 ? 8.248 -1.333 -8.521 1.00 93.75 84 PHE A O 1
ATOM 631 N N . ILE A 1 85 ? 6.302 -0.826 -9.487 1.00 93.44 85 ILE A N 1
ATOM 632 C CA . ILE A 1 85 ? 6.115 0.405 -8.706 1.00 93.44 85 ILE A CA 1
ATOM 633 C C . ILE A 1 85 ? 5.995 0.119 -7.192 1.00 93.44 85 ILE A C 1
ATOM 635 O O . ILE A 1 85 ? 6.715 0.764 -6.423 1.00 93.44 85 ILE A O 1
ATOM 639 N N . PRO A 1 86 ? 5.163 -0.835 -6.722 1.00 93.69 86 PRO A N 1
ATOM 640 C CA . PRO A 1 86 ? 5.125 -1.222 -5.314 1.00 93.69 86 PRO A CA 1
ATOM 641 C C . PRO A 1 86 ? 6.463 -1.729 -4.787 1.00 93.69 86 PRO A C 1
ATOM 643 O O . PRO A 1 86 ? 6.882 -1.291 -3.716 1.00 93.69 86 PRO A O 1
ATOM 646 N N . SER A 1 87 ? 7.170 -2.575 -5.547 1.00 94.81 87 SER A N 1
ATOM 647 C CA . SER A 1 87 ? 8.481 -3.085 -5.120 1.00 94.81 87 SER A CA 1
ATOM 648 C C . SER A 1 87 ? 9.519 -1.971 -4.939 1.00 94.81 87 SER A C 1
ATOM 650 O O . SER A 1 87 ? 10.251 -1.979 -3.950 1.00 94.81 87 SER A O 1
ATOM 652 N N . LEU A 1 88 ? 9.533 -0.949 -5.803 1.00 95.12 88 LEU A N 1
ATOM 653 C CA . LEU A 1 88 ? 10.377 0.239 -5.619 1.00 95.12 88 LEU A CA 1
ATOM 654 C C . LEU A 1 88 ? 10.008 1.046 -4.365 1.00 95.12 88 LEU A C 1
ATOM 656 O O . LEU A 1 88 ? 10.856 1.742 -3.807 1.00 95.12 88 LEU A O 1
ATOM 660 N N . ASN A 1 89 ? 8.757 0.965 -3.911 1.00 94.69 89 ASN A N 1
ATOM 661 C CA . ASN A 1 89 ? 8.276 1.669 -2.723 1.00 94.69 89 ASN A CA 1
ATOM 662 C C . ASN A 1 89 ? 8.548 0.905 -1.409 1.00 94.69 89 ASN A C 1
ATOM 664 O O . ASN A 1 89 ? 8.326 1.448 -0.326 1.00 94.69 89 ASN A O 1
ATOM 668 N N . ASN A 1 90 ? 9.073 -0.325 -1.474 1.00 94.62 90 ASN A N 1
ATOM 669 C CA . ASN A 1 90 ? 9.353 -1.164 -0.305 1.00 94.62 90 ASN A CA 1
ATOM 670 C C . ASN A 1 90 ? 10.163 -0.477 0.811 1.00 94.62 90 ASN A C 1
ATOM 672 O O . ASN A 1 90 ? 9.794 -0.657 1.972 1.00 94.62 90 ASN A O 1
ATOM 676 N N . PRO A 1 91 ? 11.210 0.329 0.537 1.00 94.75 91 PRO A N 1
ATOM 677 C CA . PRO A 1 91 ? 11.924 1.045 1.597 1.00 94.75 91 PRO A CA 1
ATOM 678 C C . PRO A 1 91 ? 11.023 2.009 2.382 1.00 94.75 91 PRO A C 1
ATOM 680 O O . PRO A 1 91 ? 11.066 2.041 3.612 1.00 94.75 91 PRO A O 1
ATOM 683 N N . ASN A 1 92 ? 10.146 2.742 1.691 1.00 95.88 92 ASN A N 1
ATOM 684 C CA . ASN A 1 92 ? 9.200 3.648 2.341 1.00 95.88 92 ASN A CA 1
ATOM 685 C C . ASN A 1 92 ? 8.125 2.877 3.111 1.00 95.88 92 ASN A C 1
ATOM 687 O O . ASN A 1 92 ? 7.740 3.277 4.209 1.00 95.88 92 ASN A O 1
ATOM 691 N N . LEU A 1 93 ? 7.644 1.763 2.549 1.00 95.31 93 LEU A N 1
ATOM 692 C CA . LEU A 1 93 ? 6.705 0.881 3.233 1.00 95.31 93 LEU A CA 1
ATOM 693 C C . LEU A 1 93 ? 7.326 0.301 4.510 1.00 95.31 93 LEU A C 1
ATOM 695 O O . LEU A 1 93 ? 6.670 0.270 5.548 1.00 95.31 93 LEU A O 1
ATOM 699 N N . HIS A 1 94 ? 8.591 -0.118 4.455 1.00 94.31 94 HIS A N 1
ATOM 700 C CA . HIS A 1 94 ? 9.320 -0.626 5.612 1.00 94.31 94 HIS A CA 1
ATOM 701 C C . HIS A 1 94 ? 9.369 0.418 6.726 1.00 94.31 94 HIS A C 1
ATOM 703 O O . HIS A 1 94 ? 8.960 0.136 7.851 1.00 94.31 94 HIS A O 1
ATOM 709 N N . GLN A 1 95 ? 9.780 1.643 6.391 1.00 94.44 95 GLN A N 1
ATOM 710 C CA . GLN A 1 95 ? 9.823 2.754 7.337 1.00 94.44 95 GLN A CA 1
ATOM 711 C C . GLN A 1 95 ? 8.432 3.081 7.902 1.00 94.44 95 GLN A C 1
ATOM 713 O O . GLN A 1 95 ? 8.281 3.286 9.107 1.00 94.44 95 GLN A O 1
ATOM 718 N N . PHE A 1 96 ? 7.397 3.099 7.056 1.00 94.75 96 PHE A N 1
ATOM 719 C CA . PHE A 1 96 ? 6.019 3.313 7.497 1.00 94.75 96 PHE A CA 1
ATOM 720 C C . PHE A 1 96 ? 5.592 2.262 8.524 1.00 94.75 96 PHE A C 1
ATOM 722 O O . PHE A 1 96 ? 5.064 2.611 9.581 1.00 94.75 96 PHE A O 1
ATOM 729 N N . LEU A 1 97 ? 5.840 0.982 8.243 1.00 93.31 97 LEU A N 1
ATOM 730 C CA . LEU A 1 97 ? 5.446 -0.089 9.145 1.00 93.31 97 LEU A CA 1
ATOM 731 C C . LEU A 1 97 ? 6.268 -0.085 10.443 1.00 93.31 97 LEU A C 1
ATOM 733 O O . LEU A 1 97 ? 5.692 -0.291 11.510 1.00 93.31 97 LEU A O 1
ATOM 737 N N . GLN A 1 98 ? 7.568 0.227 10.383 1.00 91.69 98 GLN A N 1
ATOM 738 C CA . GLN A 1 98 ? 8.394 0.439 11.576 1.00 91.69 98 GLN A CA 1
ATOM 739 C C . GLN A 1 98 ? 7.794 1.526 12.475 1.00 91.69 98 GLN A C 1
ATOM 741 O O . GLN A 1 98 ? 7.557 1.276 13.656 1.00 91.69 98 GLN A O 1
ATOM 746 N N . ASN A 1 99 ? 7.460 2.692 11.918 1.00 92.75 99 ASN A N 1
ATOM 747 C CA . ASN A 1 99 ? 6.834 3.783 12.670 1.00 92.75 99 ASN A CA 1
ATOM 748 C C . ASN A 1 99 ? 5.457 3.384 13.224 1.00 92.75 99 ASN A C 1
ATOM 750 O O . ASN A 1 99 ? 5.122 3.679 14.372 1.00 92.75 99 ASN A O 1
ATOM 754 N N . LEU A 1 100 ? 4.652 2.672 12.431 1.00 91.81 100 LEU A N 1
ATOM 755 C CA . LEU A 1 100 ? 3.333 2.211 12.854 1.00 91.81 100 LEU A CA 1
ATOM 756 C C . LEU A 1 100 ? 3.430 1.208 14.015 1.00 91.81 100 LEU A C 1
ATOM 758 O O . LEU A 1 100 ? 2.644 1.292 14.959 1.00 91.81 100 LEU A O 1
ATOM 762 N N . SER A 1 101 ? 4.418 0.310 13.986 1.00 90.19 101 SER A N 1
ATOM 763 C CA . SER A 1 101 ? 4.646 -0.702 15.026 1.00 90.19 101 SER A CA 1
ATOM 764 C C . SER A 1 101 ? 4.969 -0.103 16.401 1.00 90.19 101 SER A C 1
ATOM 766 O O . SER A 1 101 ? 4.643 -0.701 17.425 1.00 90.19 101 SER A O 1
ATOM 768 N N . GLN A 1 102 ? 5.535 1.109 16.438 1.00 90.25 102 GLN A N 1
ATOM 769 C CA . GLN A 1 102 ? 5.842 1.821 17.684 1.00 90.25 102 GLN A CA 1
ATOM 770 C C . GLN A 1 102 ? 4.584 2.322 18.405 1.00 90.25 102 GLN A C 1
ATOM 772 O O . GLN A 1 102 ? 4.606 2.529 19.614 1.00 90.25 102 GLN A O 1
ATOM 777 N N . THR A 1 103 ? 3.485 2.527 17.675 1.00 90.69 103 THR A N 1
ATOM 778 C CA . THR A 1 103 ? 2.242 3.106 18.218 1.00 90.69 103 THR A CA 1
ATOM 779 C C . THR A 1 103 ? 1.068 2.132 18.201 1.00 90.69 103 THR A C 1
ATOM 781 O O . THR A 1 103 ? 0.050 2.383 18.844 1.00 90.69 103 THR A O 1
ATOM 784 N N . SER A 1 104 ? 1.175 1.030 17.455 1.00 88.44 104 SER A N 1
ATOM 785 C CA . SER A 1 104 ? 0.077 0.101 17.196 1.00 88.44 104 SER A CA 1
ATOM 786 C C . SER A 1 104 ? 0.562 -1.346 17.145 1.00 88.44 104 SER A C 1
ATOM 788 O O . SER A 1 104 ? 1.565 -1.667 16.513 1.00 88.44 104 SER A O 1
ATOM 790 N N . LYS A 1 105 ? -0.211 -2.264 17.736 1.00 89.12 105 LYS A N 1
ATOM 791 C CA . LYS A 1 105 ? 0.044 -3.705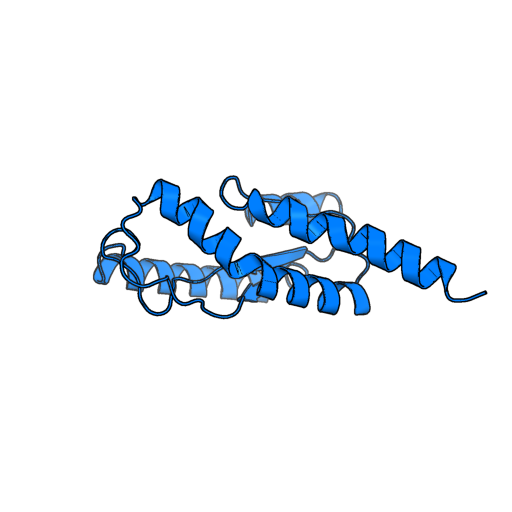 17.614 1.00 89.12 105 LYS A CA 1
ATOM 792 C C . LYS A 1 105 ? -0.512 -4.229 16.290 1.00 89.12 105 LYS A C 1
ATOM 794 O O . LYS A 1 105 ? -1.720 -4.438 16.172 1.00 89.12 105 LYS A O 1
ATOM 799 N N . LEU A 1 106 ? 0.364 -4.478 15.318 1.00 89.19 106 LEU A N 1
ATOM 800 C CA . LEU A 1 106 ? -0.009 -5.082 14.037 1.00 89.19 106 LEU A CA 1
ATOM 801 C C . LEU A 1 106 ? -0.512 -6.520 14.237 1.00 89.19 106 LEU A C 1
ATOM 803 O O . LEU A 1 106 ? 0.107 -7.320 14.937 1.00 89.19 106 LEU A O 1
ATOM 807 N N . LYS A 1 107 ? -1.672 -6.833 13.651 1.00 90.06 107 LYS A N 1
ATOM 808 C CA . LYS A 1 107 ? -2.337 -8.147 13.761 1.00 90.06 107 LYS A CA 1
ATOM 809 C C . LYS A 1 107 ? -2.323 -8.936 12.461 1.00 90.06 107 LYS A C 1
ATOM 811 O O . LYS A 1 107 ? -2.260 -10.156 12.496 1.00 90.06 107 LYS A O 1
ATOM 816 N N . ALA A 1 108 ? -2.408 -8.232 11.342 1.00 91.25 108 ALA A N 1
ATOM 817 C CA . ALA A 1 108 ? -2.422 -8.799 10.010 1.00 91.25 108 ALA A CA 1
ATOM 818 C C . ALA A 1 108 ? -1.887 -7.764 9.021 1.00 91.25 108 ALA A C 1
ATOM 820 O O . ALA A 1 108 ? -1.970 -6.557 9.268 1.00 91.25 108 ALA A O 1
ATOM 821 N N . PHE A 1 109 ? -1.377 -8.254 7.898 1.00 92.00 109 PHE A N 1
ATOM 822 C CA . PHE A 1 109 ? -0.975 -7.450 6.757 1.00 92.00 109 PHE A CA 1
ATOM 823 C C . PHE A 1 109 ? -1.641 -8.041 5.515 1.00 92.00 109 PHE A C 1
ATOM 825 O O . PHE A 1 109 ? -1.466 -9.222 5.228 1.00 92.00 109 PHE A O 1
ATOM 832 N N . ILE A 1 110 ? -2.480 -7.250 4.844 1.00 94.06 110 ILE A N 1
ATOM 833 C CA . ILE A 1 110 ? -3.286 -7.703 3.704 1.00 94.06 110 ILE A CA 1
ATOM 834 C C . ILE A 1 110 ? -2.705 -7.069 2.447 1.00 94.06 110 ILE A C 1
ATOM 836 O O . ILE A 1 110 ? -2.592 -5.846 2.366 1.00 94.06 110 ILE A O 1
ATOM 840 N N . LEU A 1 111 ? -2.356 -7.910 1.481 1.00 93.00 111 LEU A N 1
ATOM 841 C CA . LEU A 1 111 ? -1.728 -7.508 0.231 1.00 93.00 111 LEU A CA 1
ATOM 842 C C . LEU A 1 111 ? -2.733 -7.550 -0.918 1.00 93.00 111 LEU A C 1
ATOM 844 O O . LEU A 1 111 ? -3.586 -8.435 -0.981 1.00 93.00 111 LEU A O 1
ATOM 848 N N . ASP A 1 112 ? -2.614 -6.579 -1.818 1.00 90.81 112 ASP A N 1
ATOM 849 C CA . ASP A 1 112 ? -3.160 -6.692 -3.169 1.00 90.81 112 ASP A CA 1
ATOM 850 C C . ASP A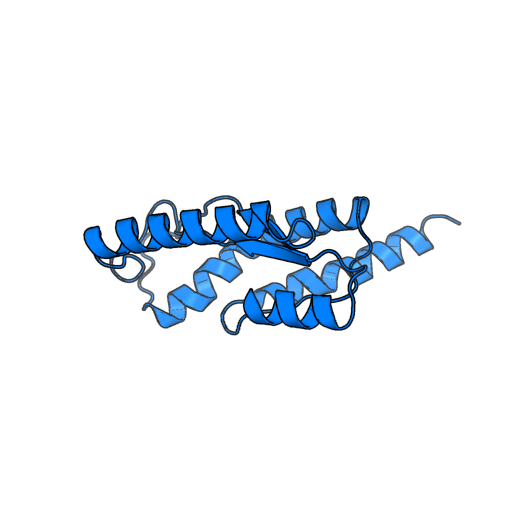 1 112 ? -2.248 -7.602 -4.011 1.00 90.81 112 ASP A C 1
ATOM 852 O O . ASP A 1 112 ? -1.072 -7.775 -3.685 1.00 90.81 112 ASP A O 1
ATOM 856 N N . PHE A 1 113 ? -2.781 -8.159 -5.098 1.00 91.88 113 PHE A N 1
ATOM 857 C CA . PHE A 1 113 ? -2.062 -9.027 -6.031 1.00 91.88 113 PHE A CA 1
ATOM 858 C C . PHE A 1 113 ? -0.749 -8.409 -6.535 1.00 91.88 113 PHE A C 1
ATOM 860 O O . PHE A 1 113 ? 0.256 -9.107 -6.621 1.00 91.88 113 PHE A O 1
ATOM 867 N N . PHE A 1 114 ? -0.733 -7.102 -6.805 1.00 92.44 114 PHE A N 1
ATOM 868 C CA . PHE A 1 114 ? 0.454 -6.393 -7.298 1.00 92.44 114 PHE A CA 1
ATOM 869 C C . PHE A 1 114 ? 1.501 -6.059 -6.222 1.00 92.44 114 PHE A C 1
ATOM 871 O O . PHE A 1 114 ? 2.589 -5.581 -6.537 1.00 92.44 114 PHE A O 1
ATOM 878 N N . CYS A 1 115 ? 1.179 -6.272 -4.945 1.00 93.12 115 CYS A N 1
ATOM 879 C CA . CYS A 1 115 ? 2.024 -5.901 -3.810 1.00 93.12 115 CYS A CA 1
ATOM 880 C C . CYS A 1 115 ? 2.757 -7.110 -3.208 1.00 93.12 115 CYS A C 1
ATOM 882 O O . CYS A 1 115 ? 3.079 -7.103 -2.022 1.00 93.12 115 CYS A O 1
ATOM 884 N N . ASP A 1 116 ? 3.012 -8.155 -3.988 1.00 90.69 116 ASP A N 1
ATOM 885 C CA . ASP A 1 116 ? 3.682 -9.378 -3.532 1.00 90.69 116 ASP A CA 1
ATOM 886 C C . ASP A 1 116 ? 5.070 -9.102 -2.928 1.00 90.69 116 ASP A C 1
ATOM 888 O O . ASP A 1 116 ? 5.391 -9.608 -1.852 1.00 90.69 116 ASP A O 1
ATOM 892 N N . ALA A 1 117 ? 5.848 -8.201 -3.532 1.00 91.50 117 ALA A N 1
ATOM 893 C CA . ALA A 1 117 ? 7.167 -7.795 -3.050 1.00 91.50 117 ALA A CA 1
ATOM 894 C C . ALA A 1 117 ? 7.146 -7.184 -1.634 1.00 91.50 117 ALA A C 1
ATOM 896 O O . ALA A 1 117 ? 8.178 -7.148 -0.960 1.00 91.50 117 ALA A O 1
ATOM 897 N N . ALA A 1 118 ? 5.993 -6.705 -1.156 1.00 91.88 118 ALA A N 1
ATOM 898 C CA . ALA A 1 118 ? 5.846 -6.191 0.204 1.00 91.88 118 ALA A CA 1
ATOM 899 C C . ALA A 1 118 ? 5.834 -7.305 1.267 1.00 91.88 118 ALA A C 1
ATOM 901 O O . ALA A 1 118 ? 5.993 -7.017 2.458 1.00 91.88 118 ALA A O 1
ATOM 902 N N . PHE A 1 119 ? 5.673 -8.569 0.864 1.00 89.88 119 PHE A N 1
ATOM 903 C CA . PHE A 1 119 ? 5.737 -9.716 1.765 1.00 89.88 119 PHE A CA 1
ATOM 904 C C . PHE A 1 119 ? 7.072 -9.764 2.525 1.00 89.88 119 PHE A C 1
ATOM 906 O O . PHE A 1 119 ? 7.071 -9.788 3.759 1.00 89.88 119 PHE A O 1
ATOM 913 N N . GLU A 1 120 ? 8.194 -9.638 1.810 1.00 85.06 120 GLU A N 1
ATOM 914 C CA . GLU A 1 120 ? 9.554 -9.614 2.379 1.00 85.06 120 GLU A CA 1
ATOM 915 C C . GLU A 1 120 ? 9.729 -8.495 3.420 1.00 85.06 120 GLU A C 1
ATOM 917 O O . GLU A 1 120 ? 10.304 -8.675 4.497 1.00 85.06 120 GLU A O 1
ATOM 922 N N . VAL A 1 121 ? 9.148 -7.326 3.138 1.00 85.31 121 VAL A N 1
ATOM 923 C CA . VAL A 1 121 ? 9.189 -6.163 4.032 1.00 85.31 121 VAL A CA 1
ATOM 924 C C . VAL A 1 121 ? 8.381 -6.408 5.303 1.00 85.31 121 VAL A C 1
ATOM 926 O O . VAL A 1 121 ? 8.812 -6.034 6.398 1.00 85.31 121 VAL A O 1
ATOM 929 N N . SER A 1 122 ? 7.215 -7.041 5.177 1.00 77.75 122 SER A N 1
ATOM 930 C CA . SER A 1 122 ? 6.322 -7.315 6.306 1.00 77.75 122 SER A CA 1
ATOM 931 C C . SER A 1 122 ? 6.909 -8.331 7.293 1.00 77.75 122 SER A C 1
ATOM 933 O O . SER A 1 122 ? 6.733 -8.189 8.505 1.00 77.75 122 SER A O 1
ATOM 935 N N . TRP A 1 123 ? 7.677 -9.301 6.789 1.00 66.81 123 TRP A N 1
ATOM 936 C CA . TRP A 1 123 ? 8.292 -10.361 7.587 1.00 66.81 123 TRP A CA 1
ATOM 937 C C . TRP A 1 123 ? 9.409 -9.845 8.504 1.00 66.81 123 TRP A C 1
ATOM 939 O O . TRP A 1 123 ? 9.509 -10.242 9.667 1.00 66.81 123 TRP A O 1
ATOM 949 N N . SER A 1 124 ? 10.204 -8.886 8.018 1.00 58.94 124 SER A N 1
ATOM 950 C CA . SER A 1 124 ? 11.343 -8.315 8.753 1.00 58.94 124 SER A CA 1
ATOM 951 C C . SER A 1 124 ? 10.984 -7.726 10.131 1.00 58.94 124 SER A C 1
ATOM 953 O O . SER A 1 124 ? 11.822 -7.704 11.034 1.00 58.94 124 SER A O 1
ATOM 955 N N . GLN A 1 125 ? 9.734 -7.309 10.350 1.00 56.06 125 GLN A N 1
ATOM 956 C CA . GLN A 1 125 ? 9.298 -6.734 11.627 1.00 56.06 125 GLN A CA 1
ATOM 957 C C . GLN A 1 125 ? 9.170 -7.753 12.762 1.00 56.06 125 GLN A C 1
ATOM 959 O O . GLN A 1 125 ? 9.411 -7.394 13.915 1.00 56.06 125 GLN A O 1
ATOM 964 N N . HIS A 1 126 ? 8.845 -9.017 12.472 1.00 51.50 126 HIS A N 1
ATOM 965 C CA . HIS A 1 126 ? 8.824 -10.051 13.515 1.00 51.50 126 HIS A CA 1
ATOM 966 C C . HIS A 1 126 ? 10.239 -10.369 14.016 1.00 51.50 126 HIS A C 1
ATOM 968 O O . HIS A 1 126 ? 10.431 -10.594 15.212 1.00 51.50 126 HIS A O 1
ATOM 974 N N . SER A 1 127 ? 11.238 -10.310 13.132 1.00 47.12 127 SER A N 1
ATOM 975 C CA . SER A 1 127 ? 12.641 -10.549 13.483 1.00 47.12 127 SER A CA 1
ATOM 976 C C . SER A 1 127 ? 13.206 -9.457 14.395 1.00 47.12 127 SER A C 1
ATOM 978 O O . SER A 1 127 ? 13.875 -9.781 15.373 1.00 47.12 127 SER A O 1
ATOM 980 N N . TYR A 1 128 ? 12.892 -8.178 14.147 1.00 45.44 128 TYR A N 1
ATOM 981 C CA . TYR A 1 128 ? 13.321 -7.076 15.023 1.00 45.44 128 TYR A CA 1
ATOM 982 C C . TYR A 1 128 ? 12.604 -7.078 16.380 1.00 45.44 128 TYR A C 1
ATOM 984 O O . TYR A 1 128 ? 13.243 -6.810 17.396 1.00 45.44 128 TYR A O 1
ATOM 992 N N . LEU A 1 129 ? 11.314 -7.434 16.429 1.00 38.66 129 LEU A N 1
ATOM 993 C CA . LEU A 1 129 ? 10.579 -7.555 17.694 1.00 38.66 129 LEU A CA 1
ATOM 994 C C . LEU A 1 129 ? 11.170 -8.664 18.588 1.00 38.66 129 LEU A C 1
ATOM 996 O O . LEU A 1 129 ? 11.310 -8.477 19.797 1.00 38.66 129 LEU A O 1
ATOM 1000 N N . LEU A 1 130 ? 11.573 -9.793 17.989 1.00 37.44 130 LE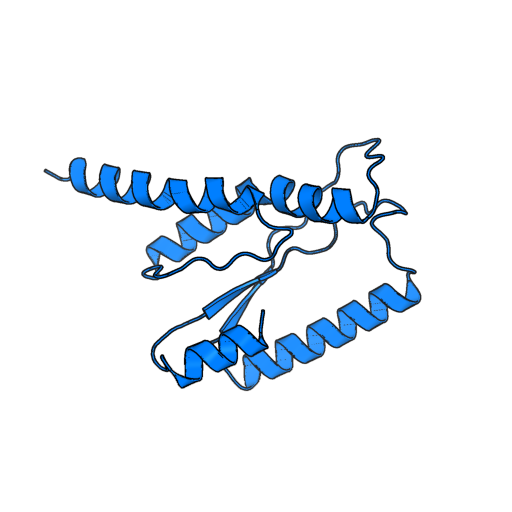U A N 1
ATOM 1001 C CA . LEU A 1 130 ? 12.271 -10.887 18.676 1.00 37.44 130 LEU A CA 1
ATOM 1002 C C . LEU A 1 130 ? 13.693 -10.501 19.114 1.00 37.44 130 LEU A C 1
ATOM 1004 O O . LEU A 1 130 ? 14.130 -10.903 20.193 1.00 37.44 130 LEU A O 1
ATOM 1008 N N . LEU A 1 131 ? 14.412 -9.709 18.313 1.00 37.12 131 LEU A N 1
ATOM 1009 C CA . LEU A 1 131 ? 15.754 -9.216 18.650 1.00 37.12 131 LEU A CA 1
ATOM 1010 C C . LEU A 1 131 ? 15.719 -8.223 19.821 1.00 37.12 131 LEU A C 1
ATOM 1012 O O . LEU A 1 131 ? 16.504 -8.358 20.755 1.00 37.12 131 LEU A O 1
ATOM 1016 N N . LEU A 1 132 ? 14.766 -7.286 19.828 1.00 41.53 132 LEU A N 1
ATOM 1017 C CA . LEU A 1 132 ? 14.587 -6.331 20.928 1.00 41.53 132 LEU A CA 1
ATOM 1018 C C . LEU A 1 132 ? 14.153 -7.018 22.231 1.00 41.53 132 LEU A C 1
ATOM 1020 O O . LEU A 1 132 ? 14.640 -6.658 23.299 1.00 41.53 132 LEU A O 1
ATOM 1024 N N . HIS A 1 133 ? 13.308 -8.051 22.156 1.00 44.62 133 HIS A N 1
ATOM 1025 C CA . HIS A 1 133 ? 12.961 -8.861 23.329 1.00 44.62 133 HIS A CA 1
ATOM 1026 C C . HIS A 1 133 ? 14.156 -9.647 23.903 1.00 44.62 133 HIS A C 1
ATOM 1028 O O . HIS A 1 133 ? 14.185 -9.894 25.108 1.00 44.62 133 HIS A O 1
ATOM 1034 N N . ASN A 1 134 ? 15.136 -10.036 23.078 1.00 45.28 134 ASN A N 1
ATOM 1035 C CA . ASN A 1 134 ? 16.320 -10.784 23.523 1.00 45.28 134 ASN A CA 1
ATOM 1036 C C . ASN A 1 134 ? 17.468 -9.903 24.037 1.00 45.28 134 ASN A C 1
ATOM 1038 O O . ASN A 1 134 ? 18.305 -10.393 24.788 1.00 45.28 134 ASN A O 1
ATOM 1042 N N . LEU A 1 135 ? 17.514 -8.621 23.667 1.00 48.09 135 LEU A N 1
ATOM 1043 C CA . LEU A 1 135 ? 18.575 -7.691 24.082 1.00 48.09 135 LEU A CA 1
ATOM 1044 C C . LEU A 1 135 ? 18.299 -6.982 25.418 1.00 48.09 135 LEU A C 1
ATOM 1046 O O . LEU A 1 135 ? 19.133 -6.209 25.877 1.00 48.09 135 LEU A O 1
ATOM 1050 N N . SER A 1 136 ? 17.149 -7.234 26.047 1.00 45.59 136 SER A N 1
ATOM 1051 C CA . SER A 1 136 ? 16.719 -6.548 27.272 1.00 45.59 136 SER A CA 1
ATOM 1052 C C . SER A 1 136 ? 16.813 -7.413 28.542 1.00 45.59 136 SER A C 1
ATOM 1054 O O . SER A 1 136 ? 16.010 -7.224 29.457 1.00 45.59 136 SER A O 1
ATOM 1056 N N . ARG A 1 137 ? 17.753 -8.366 28.606 1.00 41.16 137 ARG A N 1
ATOM 1057 C CA . ARG A 1 137 ? 18.052 -9.151 29.819 1.00 41.16 137 ARG A CA 1
ATOM 1058 C C . ARG A 1 137 ? 19.382 -8.764 30.439 1.00 41.16 137 ARG A C 1
ATOM 1060 O O . ARG A 1 137 ? 20.362 -8.660 29.674 1.00 41.16 137 ARG A O 1
#

Radius of gyration: 17.11 Å; chains: 1; bounding box: 37×25×51 Å

pLDDT: mean 84.4, std 16.63, range [37.12, 97.75]

Organism: Cannabis sativa (NCBI:txid3483)

Secondary structure (DSSP, 8-state):
-HHHHHHHHHH-TT--EEEEEPPPPSS--TTT---HHHHHHHHHHHHHHHHHHHHH-TTEEEEEPPPP-PPTT----HHHHHHHHHHHTHHHHHHHHHHHHHHS--------GGGTTHHHHHHHHHHHHHHHHHS--

Foldseek 3Di:
DVVVVVVVCVVVVPAAAEAEDEDQAPDADPQSDDPPVVVVVVVVVVVVVQVVCCVPPVSYHYHYFDHHHDDPPPPDHNLVCLQVSLLRSLVSVLVVVVVCVVPDDDDDDDDDPSNPNNVVSVVVVVVVVVVVVVVPD

Sequence (137 aa):
MIELSKLILTHHPTFSINVVIIGLPANPTAAAATPVNTSKDISSNSAKYIATISATIPSIKFHYLPQITLPPNTTLGPVELGFFIPSLNNPNLHQFLQNLSQTSKLKAFILDFFCDAAFEVSWSQHSYLLLLHNLSR